Protein AF-A0A8E2B5B9-F1 (afdb_monomer)

Solvent-accessible surface area (backbone atoms only — not comparable to full-atom values): 3379 Å² 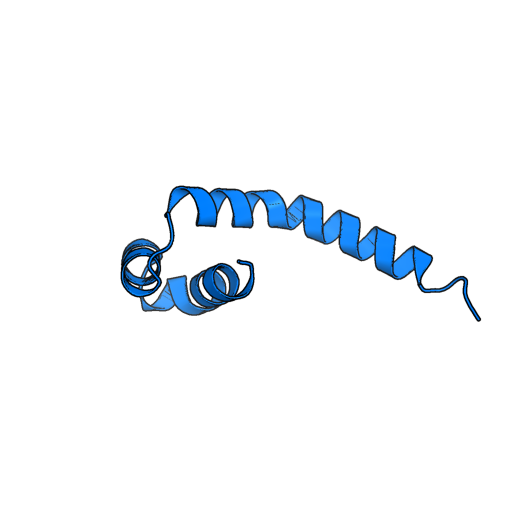total; per-residue (Å²): 124,62,68,64,48,48,53,38,67,76,44,29,89,83,62,36,58,71,55,47,25,62,77,70,74,46,62,65,67,59,46,52,54,53,57,69,43,42,61,63,45,53,56,48,51,58,51,49,61,65,58,68,68,76,80,122

Organism: NCBI:txid2576905

Sequence (56 aa):
MTRSYRFISDHRGAYGVARLCRVLGVRRPGFYEWLAAAP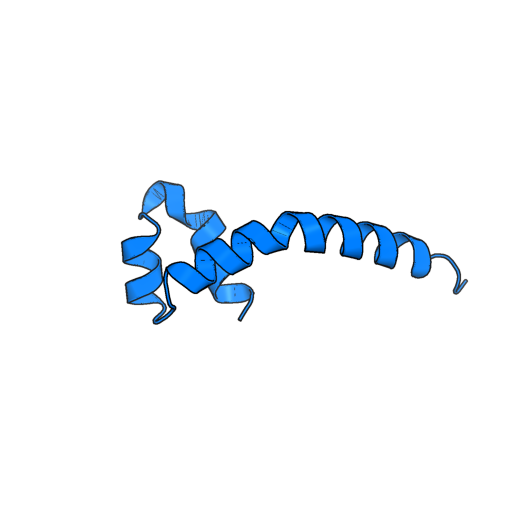ARKERAAAEDRLAGEMA

pLDDT: mean 78.98, std 19.68, range [40.91, 97.31]

Mean predicted aligned error: 9.24 Å

Foldseek 3Di:
DVVLLVVLVVCCVPQNNVVSCVVVVHDPVVSVVVVVCVVVVVVVVVVVVVVVPPPD

Secondary structure (DSSP, 8-state):
-HHHHHHHHHHHHHH-HHHHHHHTT--HHHHHHHHHHHHHHHHHHHHHHHHTTS--

Structure (mmCIF, N/CA/C/O backbone):
data_AF-A0A8E2B5B9-F1
#
_entry.id   AF-A0A8E2B5B9-F1
#
loop_
_atom_site.group_PDB
_atom_site.id
_atom_site.type_symbol
_atom_site.label_atom_id
_atom_site.label_alt_id
_atom_site.label_comp_id
_atom_site.label_asym_id
_atom_site.label_entity_id
_atom_site.label_seq_id
_atom_site.pdbx_PDB_ins_code
_atom_site.Cartn_x
_atom_site.Cartn_y
_atom_site.Cartn_z
_atom_site.occupancy
_atom_site.B_iso_or_equiv
_atom_site.auth_seq_id
_atom_site.auth_comp_id
_atom_site.auth_asym_id
_atom_site.auth_atom_id
_atom_site.pdbx_PDB_model_num
ATOM 1 N N . MET A 1 1 ? 5.636 -10.944 3.599 1.00 60.53 1 MET A N 1
ATOM 2 C CA . MET A 1 1 ? 5.206 -9.533 3.798 1.00 60.53 1 MET A CA 1
ATOM 3 C C . MET A 1 1 ? 4.233 -9.002 2.733 1.00 60.53 1 MET A C 1
ATOM 5 O O . MET A 1 1 ? 3.756 -7.887 2.864 1.00 60.53 1 MET A O 1
ATOM 9 N N . THR A 1 2 ? 3.871 -9.770 1.700 1.00 75.31 2 THR A N 1
ATOM 10 C CA . THR A 1 2 ? 2.935 -9.350 0.634 1.00 75.31 2 THR A CA 1
ATOM 11 C C . THR A 1 2 ? 1.460 -9.362 1.050 1.00 75.31 2 THR A C 1
ATOM 13 O O . THR A 1 2 ? 0.703 -8.520 0.578 1.00 75.31 2 THR A O 1
ATOM 16 N N . ARG A 1 3 ? 1.039 -10.263 1.955 1.00 87.31 3 ARG A N 1
ATOM 17 C CA . ARG A 1 3 ? -0.371 -10.371 2.390 1.00 87.31 3 ARG A CA 1
ATOM 18 C C . ARG A 1 3 ? -0.886 -9.113 3.102 1.00 87.31 3 ARG A C 1
ATOM 20 O O . ARG A 1 3 ? -1.962 -8.640 2.752 1.00 87.31 3 ARG A O 1
ATOM 27 N N . SER A 1 4 ? -0.112 -8.534 4.024 1.00 92.06 4 SER A N 1
ATOM 28 C CA . SER A 1 4 ? -0.517 -7.321 4.754 1.00 92.06 4 SER A CA 1
ATOM 29 C C . SER A 1 4 ? -0.655 -6.112 3.827 1.00 92.06 4 SER A C 1
ATOM 31 O O . SER A 1 4 ? -1.639 -5.385 3.907 1.00 92.06 4 SER A O 1
ATOM 33 N N . TYR A 1 5 ? 0.285 -5.915 2.895 1.00 93.38 5 TYR A N 1
ATOM 34 C CA . TYR A 1 5 ? 0.204 -4.810 1.936 1.00 93.38 5 TYR A CA 1
ATOM 35 C C . TYR A 1 5 ? -0.890 -5.002 0.882 1.00 93.38 5 TYR A C 1
ATOM 37 O O . TYR A 1 5 ? -1.513 -4.017 0.488 1.00 93.38 5 TYR A O 1
ATOM 45 N N . ARG A 1 6 ? -1.200 -6.249 0.497 1.00 91.75 6 ARG A N 1
ATOM 46 C CA . ARG A 1 6 ? -2.362 -6.543 -0.352 1.00 91.75 6 ARG A CA 1
ATOM 47 C C . ARG A 1 6 ? -3.669 -6.167 0.343 1.00 91.75 6 ARG A C 1
ATOM 49 O O . ARG A 1 6 ? -4.430 -5.387 -0.208 1.00 91.75 6 ARG A O 1
ATOM 56 N N . PHE A 1 7 ? -3.860 -6.604 1.587 1.00 94.56 7 PHE A N 1
ATOM 57 C CA . PHE A 1 7 ? -5.022 -6.213 2.390 1.00 94.56 7 PHE A CA 1
ATOM 58 C C . PHE A 1 7 ? -5.143 -4.686 2.524 1.00 94.56 7 PHE A C 1
ATOM 60 O O . PHE A 1 7 ? -6.219 -4.121 2.345 1.00 94.56 7 PHE A O 1
ATOM 67 N N . ILE A 1 8 ? -4.029 -3.988 2.779 1.00 95.44 8 ILE A N 1
ATOM 68 C CA . ILE A 1 8 ? -4.029 -2.518 2.814 1.00 95.44 8 ILE A CA 1
ATOM 69 C C . ILE A 1 8 ? -4.466 -1.947 1.462 1.00 95.44 8 ILE A C 1
ATOM 71 O O . ILE A 1 8 ? -5.257 -1.011 1.435 1.00 95.44 8 ILE A O 1
ATOM 75 N N . SER A 1 9 ? -3.981 -2.491 0.344 1.00 93.94 9 SER A N 1
ATOM 76 C CA . SER A 1 9 ? -4.365 -2.034 -0.994 1.00 93.94 9 SER A CA 1
ATOM 77 C C . SER A 1 9 ? -5.861 -2.186 -1.263 1.00 93.94 9 SER A C 1
ATOM 79 O O . SER A 1 9 ? -6.459 -1.254 -1.795 1.00 93.94 9 SER A O 1
ATOM 81 N N . ASP A 1 10 ? -6.451 -3.308 -0.857 1.00 95.31 10 ASP A N 1
ATOM 82 C CA . ASP A 1 10 ? -7.856 -3.634 -1.119 1.00 95.31 10 ASP A CA 1
ATOM 83 C C . ASP A 1 10 ? -8.804 -2.789 -0.250 1.00 95.31 10 ASP A C 1
ATOM 85 O O . ASP A 1 10 ? -9.865 -2.362 -0.698 1.00 95.31 10 ASP A O 1
ATOM 89 N N . HIS A 1 11 ? -8.396 -2.469 0.983 1.00 96.50 11 HIS A N 1
ATOM 90 C CA . HIS A 1 11 ? -9.256 -1.802 1.964 1.00 96.50 11 HIS A CA 1
ATOM 91 C C . HIS A 1 11 ? -8.916 -0.321 2.224 1.00 96.50 11 HIS A C 1
ATOM 93 O O . HIS A 1 11 ? -9.624 0.354 2.981 1.00 96.50 11 HIS A O 1
ATOM 99 N N . ARG A 1 12 ? -7.864 0.239 1.599 1.00 94.62 12 ARG A N 1
ATOM 100 C CA . ARG A 1 12 ? -7.449 1.645 1.819 1.00 94.62 12 ARG A CA 1
ATOM 101 C C . ARG A 1 12 ? -8.524 2.673 1.481 1.00 94.62 12 ARG A C 1
ATOM 103 O O . ARG A 1 12 ? -8.516 3.732 2.099 1.00 94.62 12 ARG A O 1
ATOM 110 N N . GLY A 1 13 ? -9.418 2.373 0.535 1.00 95.31 13 GLY A N 1
ATOM 111 C CA . GLY A 1 13 ? -10.512 3.269 0.147 1.00 95.31 13 GLY A CA 1
ATOM 112 C C . GLY A 1 13 ? -11.560 3.451 1.248 1.00 95.31 13 GLY A C 1
ATOM 113 O O . GLY A 1 13 ? -12.126 4.528 1.371 1.00 95.31 13 GLY A O 1
ATOM 114 N N . ALA A 1 14 ? -11.762 2.431 2.088 1.00 96.88 14 ALA A N 1
ATOM 115 C CA . ALA A 1 14 ? -12.746 2.461 3.168 1.00 96.88 14 ALA A CA 1
ATOM 116 C C . ALA A 1 14 ? -12.166 2.969 4.500 1.00 96.88 14 ALA A C 1
ATOM 118 O O . ALA A 1 14 ? -12.858 3.641 5.260 1.00 96.88 14 ALA A O 1
ATOM 119 N N . TYR A 1 15 ? -10.899 2.655 4.806 1.00 94.81 15 TYR A N 1
ATOM 120 C CA . TYR A 1 15 ? -10.339 2.883 6.152 1.00 94.81 15 TYR A CA 1
ATOM 121 C C . TYR A 1 15 ? -9.095 3.777 6.203 1.00 94.81 15 TYR A C 1
ATOM 123 O O . TYR A 1 15 ? -8.667 4.160 7.294 1.00 94.81 15 TYR A O 1
ATOM 131 N N . GLY A 1 16 ? -8.503 4.110 5.055 1.00 95.94 16 GLY A N 1
ATOM 132 C CA . GLY A 1 16 ? -7.271 4.888 4.963 1.00 95.94 16 GLY A CA 1
ATOM 133 C C . GLY A 1 16 ? -6.002 4.090 5.297 1.00 95.94 16 GLY A C 1
ATOM 134 O O . GLY A 1 16 ? -5.928 3.319 6.256 1.00 95.94 16 GLY A O 1
ATOM 135 N N . VAL A 1 17 ? -4.939 4.323 4.521 1.00 95.44 17 VAL A N 1
ATOM 136 C CA . VAL A 1 17 ? -3.652 3.604 4.632 1.00 95.44 17 VAL A CA 1
ATOM 137 C C . VAL A 1 17 ? -3.028 3.736 6.025 1.00 95.44 17 VAL A C 1
ATOM 139 O O . VAL A 1 17 ? -2.489 2.767 6.555 1.00 95.44 17 VAL A O 1
ATOM 142 N N . ALA A 1 18 ? -3.108 4.918 6.645 1.00 96.19 18 ALA A N 1
ATOM 143 C CA . ALA A 1 18 ? -2.471 5.177 7.935 1.00 96.19 18 ALA A CA 1
ATOM 144 C C . ALA A 1 18 ? -3.057 4.330 9.074 1.00 96.19 18 ALA A C 1
ATOM 146 O O . ALA A 1 18 ? -2.305 3.780 9.879 1.00 96.19 18 ALA A O 1
ATOM 147 N N . ARG A 1 19 ? -4.389 4.192 9.108 1.00 97.31 19 ARG A N 1
ATOM 148 C CA . ARG A 1 19 ? -5.090 3.354 10.085 1.00 97.31 19 ARG A CA 1
ATOM 149 C C . ARG A 1 19 ? -4.721 1.888 9.892 1.00 97.31 19 ARG A C 1
ATOM 151 O O . ARG A 1 19 ? -4.344 1.226 10.852 1.00 97.31 19 ARG A O 1
ATOM 158 N N . LEU A 1 20 ? -4.769 1.410 8.650 1.00 97.12 20 LEU A N 1
ATOM 159 C CA . LEU A 1 20 ? -4.473 0.015 8.327 1.00 97.12 20 LEU A CA 1
ATOM 160 C C . LEU A 1 20 ? -3.012 -0.350 8.628 1.00 97.12 20 LEU A C 1
ATOM 162 O O . LEU A 1 20 ? -2.754 -1.409 9.189 1.00 97.12 20 LEU A O 1
ATOM 166 N N . CYS A 1 21 ? -2.057 0.545 8.346 1.00 96.06 21 CYS A N 1
ATOM 167 C CA . CYS A 1 21 ? -0.650 0.329 8.697 1.00 96.06 21 CYS A CA 1
ATOM 168 C C . CYS A 1 21 ? -0.443 0.203 10.212 1.00 96.06 21 CYS A C 1
ATOM 170 O O . CYS A 1 21 ? 0.298 -0.672 10.652 1.00 96.06 21 CYS A O 1
ATOM 172 N N . ARG A 1 22 ? -1.124 1.041 11.010 1.00 96.69 22 ARG A N 1
ATOM 173 C CA . ARG A 1 22 ? -1.063 0.981 12.477 1.00 96.69 22 ARG A CA 1
ATOM 174 C C . ARG A 1 22 ? -1.623 -0.339 13.010 1.00 96.69 22 ARG A C 1
ATOM 176 O O . ARG A 1 22 ? -0.968 -0.973 13.824 1.00 96.69 22 ARG A O 1
ATOM 183 N N . VAL A 1 23 ? -2.804 -0.748 12.542 1.00 96.81 23 VAL A N 1
ATOM 184 C CA . VAL A 1 23 ? -3.476 -1.978 13.004 1.00 96.81 23 VAL A CA 1
ATOM 185 C C . VAL A 1 23 ? -2.673 -3.228 12.642 1.00 96.81 23 VAL A C 1
ATOM 187 O O . VAL A 1 23 ? -2.579 -4.149 13.443 1.00 96.81 23 VAL A O 1
ATOM 190 N N . LEU A 1 24 ? -2.060 -3.252 11.459 1.00 95.00 24 LEU A N 1
ATOM 191 C CA . LEU A 1 24 ? -1.285 -4.401 10.982 1.00 95.00 24 LEU A CA 1
ATOM 192 C C . LEU A 1 24 ? 0.186 -4.384 11.422 1.00 95.00 24 LEU A C 1
ATOM 194 O O . LEU A 1 24 ? 0.932 -5.283 11.043 1.00 95.00 24 LEU A O 1
ATOM 198 N N . GLY A 1 25 ? 0.625 -3.363 12.166 1.00 95.94 25 GLY A N 1
ATOM 199 C CA . GLY A 1 25 ? 2.005 -3.249 12.646 1.00 95.94 25 GLY A CA 1
ATOM 200 C C . GLY A 1 25 ? 3.049 -3.089 11.535 1.00 95.94 25 GLY A C 1
ATOM 201 O O . GLY A 1 25 ? 4.200 -3.482 11.708 1.00 95.94 25 GLY A O 1
ATOM 202 N N . VAL A 1 26 ? 2.671 -2.533 10.378 1.00 94.62 26 VAL A N 1
ATOM 203 C CA . VAL A 1 26 ? 3.580 -2.353 9.234 1.00 94.62 26 VAL A CA 1
ATOM 204 C C . VAL A 1 26 ? 3.942 -0.890 9.021 1.00 94.62 26 VAL A C 1
ATOM 206 O O . VAL A 1 26 ? 3.171 0.029 9.300 1.00 94.62 26 VAL A O 1
ATOM 209 N N . ARG A 1 27 ? 5.130 -0.651 8.461 1.00 95.12 27 ARG A N 1
ATOM 210 C CA . ARG A 1 27 ? 5.583 0.707 8.144 1.00 95.12 27 ARG A CA 1
ATOM 211 C C . ARG A 1 27 ? 4.853 1.254 6.914 1.00 95.12 27 ARG A C 1
ATOM 213 O O . ARG A 1 27 ? 4.817 0.594 5.875 1.00 95.12 27 ARG A O 1
ATOM 220 N N . ARG A 1 28 ? 4.357 2.495 7.014 1.00 93.44 28 ARG A N 1
ATOM 221 C CA . ARG A 1 28 ? 3.759 3.254 5.895 1.00 93.44 28 ARG A CA 1
ATOM 222 C C . ARG A 1 28 ? 4.702 3.400 4.691 1.00 93.44 28 ARG A C 1
ATOM 224 O O . ARG A 1 28 ? 4.235 3.127 3.591 1.00 93.44 28 ARG A O 1
ATOM 231 N N . PRO A 1 29 ? 5.990 3.778 4.850 1.00 94.00 29 PRO A N 1
ATOM 232 C CA . PRO A 1 29 ? 6.920 3.842 3.718 1.00 94.00 29 PRO A CA 1
ATOM 233 C C . PRO A 1 29 ? 7.029 2.510 2.968 1.00 94.00 29 PRO A C 1
ATOM 235 O O . PRO A 1 29 ? 6.888 2.486 1.752 1.00 94.00 29 PRO A O 1
ATOM 238 N N . GLY A 1 30 ? 7.103 1.391 3.698 1.00 92.25 30 GLY A N 1
ATOM 239 C CA . GLY A 1 30 ? 7.157 0.052 3.103 1.00 92.25 30 GLY 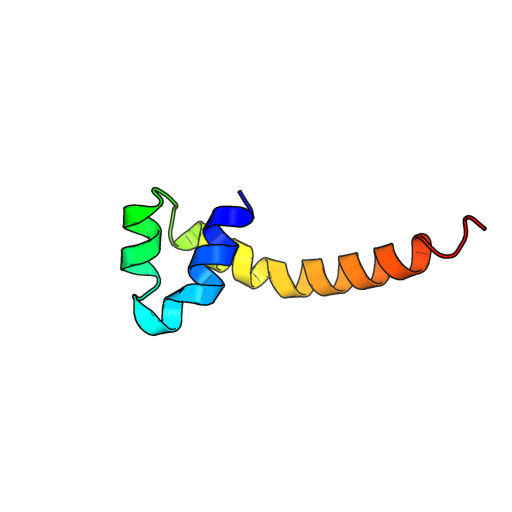A CA 1
ATOM 240 C C . GLY A 1 30 ? 5.916 -0.318 2.280 1.00 92.25 30 GLY A C 1
ATOM 241 O O . GLY A 1 30 ? 6.026 -1.055 1.305 1.00 92.25 30 GLY A O 1
ATOM 242 N N . PHE A 1 31 ? 4.737 0.225 2.610 1.00 92.75 31 PHE A N 1
ATOM 243 C CA . PHE A 1 31 ? 3.542 0.056 1.774 1.00 92.75 31 PHE A CA 1
ATOM 244 C C . PHE A 1 31 ? 3.683 0.772 0.423 1.00 92.75 31 PHE A C 1
ATOM 246 O O . PHE A 1 31 ? 3.325 0.203 -0.606 1.00 92.75 31 PHE A O 1
ATOM 253 N N . TYR A 1 32 ? 4.218 1.996 0.407 1.00 90.88 32 TYR A N 1
ATOM 254 C CA . TYR A 1 32 ? 4.418 2.743 -0.837 1.00 90.88 32 TYR A CA 1
ATOM 255 C C . TYR A 1 32 ? 5.596 2.209 -1.656 1.00 90.88 32 TYR A C 1
ATOM 257 O O . TYR A 1 32 ? 5.484 2.151 -2.873 1.00 90.88 32 TYR A O 1
ATOM 265 N N . GLU A 1 33 ? 6.666 1.729 -1.020 1.00 92.06 33 GLU A N 1
ATOM 266 C CA . GLU A 1 33 ? 7.737 0.969 -1.686 1.00 92.06 33 GLU A CA 1
ATOM 267 C C . GLU A 1 33 ? 7.179 -0.306 -2.328 1.00 92.06 33 GLU A C 1
ATOM 269 O O . GLU A 1 33 ? 7.439 -0.600 -3.493 1.00 92.06 33 GLU A O 1
ATOM 274 N N . TRP A 1 34 ? 6.335 -1.043 -1.598 1.00 90.31 34 TRP A N 1
ATOM 275 C CA . TRP A 1 34 ? 5.649 -2.210 -2.139 1.00 90.31 34 TRP A CA 1
ATOM 276 C C . TRP A 1 34 ? 4.730 -1.841 -3.307 1.00 90.31 34 TRP A C 1
ATOM 278 O O . TRP A 1 34 ? 4.679 -2.592 -4.279 1.00 90.31 34 TRP A O 1
ATOM 288 N N . LEU A 1 35 ? 4.031 -0.706 -3.244 1.00 87.75 35 LEU A N 1
ATOM 289 C CA . LEU A 1 35 ? 3.176 -0.222 -4.328 1.00 87.75 35 LEU A CA 1
ATOM 290 C C . LEU A 1 35 ? 4.003 0.198 -5.555 1.00 87.75 35 LEU A C 1
ATOM 292 O O . LEU A 1 35 ? 3.661 -0.177 -6.671 1.00 87.75 35 LEU A O 1
ATOM 296 N N . ALA A 1 36 ? 5.118 0.900 -5.349 1.00 85.62 36 ALA A N 1
ATOM 297 C CA . ALA A 1 36 ? 6.053 1.322 -6.393 1.00 85.62 36 ALA A CA 1
ATOM 298 C C . ALA A 1 36 ? 6.802 0.145 -7.036 1.00 85.62 36 ALA A C 1
ATOM 300 O O . ALA A 1 36 ? 7.178 0.215 -8.200 1.00 85.62 36 ALA A O 1
ATOM 301 N N . ALA A 1 37 ? 6.967 -0.963 -6.310 1.00 82.56 37 ALA A N 1
ATOM 302 C CA . ALA A 1 37 ? 7.490 -2.218 -6.841 1.00 82.56 37 ALA A CA 1
ATOM 303 C C . ALA A 1 37 ? 6.426 -3.058 -7.579 1.00 82.56 37 ALA A C 1
ATOM 305 O O . ALA A 1 37 ? 6.759 -4.084 -8.171 1.00 82.56 37 ALA A O 1
ATOM 306 N N . ALA A 1 38 ? 5.140 -2.681 -7.546 1.00 72.19 38 ALA A N 1
ATOM 307 C CA . ALA A 1 38 ? 4.077 -3.420 -8.231 1.00 72.19 38 ALA A CA 1
ATOM 308 C C . ALA A 1 38 ? 4.181 -3.407 -9.775 1.00 72.19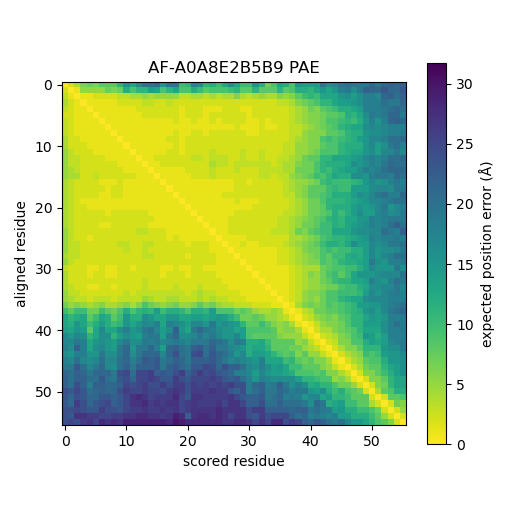 38 ALA A C 1
ATOM 310 O O . ALA A 1 38 ? 3.980 -4.476 -10.348 1.00 72.19 38 ALA A O 1
ATOM 311 N N . PRO A 1 39 ? 4.532 -2.294 -10.454 1.00 64.69 39 PRO A N 1
ATOM 312 C CA . PRO A 1 39 ? 4.817 -2.285 -11.892 1.00 64.69 39 PRO A CA 1
ATOM 313 C C . PRO A 1 39 ? 5.962 -3.237 -12.262 1.00 64.69 39 PRO A C 1
ATOM 315 O O . PRO A 1 39 ? 5.772 -4.126 -13.085 1.00 64.69 39 PRO A O 1
ATOM 318 N N . ALA A 1 40 ? 7.094 -3.150 -11.554 1.00 61.59 40 ALA A N 1
ATOM 319 C CA . ALA A 1 40 ? 8.249 -4.026 -11.772 1.00 61.59 40 ALA A CA 1
ATOM 320 C C . ALA A 1 40 ? 7.939 -5.514 -11.500 1.00 61.59 40 ALA A C 1
ATOM 322 O O . ALA A 1 40 ? 8.513 -6.403 -12.127 1.00 61.59 40 ALA A O 1
ATOM 323 N N . ARG A 1 41 ? 7.004 -5.816 -10.585 1.00 58.34 41 ARG A N 1
ATOM 324 C CA . ARG A 1 41 ? 6.486 -7.182 -10.386 1.00 58.34 41 ARG A CA 1
ATOM 325 C C . ARG A 1 41 ? 5.504 -7.619 -11.472 1.00 58.34 41 ARG A C 1
ATOM 327 O O . ARG A 1 41 ? 5.495 -8.798 -11.796 1.00 58.34 41 ARG A O 1
ATOM 334 N N . LYS A 1 42 ? 4.692 -6.715 -12.030 1.00 56.16 42 LYS A N 1
ATOM 335 C CA . LYS A 1 42 ? 3.796 -7.020 -13.158 1.00 56.16 42 LYS A CA 1
ATOM 336 C C . LYS A 1 42 ? 4.592 -7.383 -14.414 1.00 56.16 42 LYS A C 1
ATOM 338 O O . LYS A 1 42 ? 4.240 -8.346 -15.082 1.00 56.16 42 LYS A O 1
ATOM 343 N N . GLU A 1 43 ? 5.683 -6.669 -14.684 1.00 54.22 43 GLU A N 1
ATOM 344 C CA . GLU A 1 43 ? 6.598 -6.986 -15.791 1.00 54.22 43 GLU A CA 1
ATOM 345 C C . GLU A 1 43 ? 7.343 -8.307 -15.574 1.00 54.22 43 GLU A C 1
ATOM 347 O O . GLU A 1 43 ? 7.424 -9.116 -16.494 1.00 54.22 43 GLU A O 1
ATOM 352 N N . ARG A 1 44 ? 7.824 -8.582 -14.352 1.00 52.72 44 ARG A N 1
ATOM 353 C CA . ARG A 1 44 ? 8.459 -9.876 -14.044 1.00 52.72 44 ARG A CA 1
ATOM 354 C C . ARG A 1 44 ? 7.482 -11.049 -14.081 1.00 52.72 44 ARG A C 1
ATOM 356 O O . ARG A 1 44 ? 7.845 -12.086 -14.611 1.00 52.72 44 ARG A O 1
ATOM 363 N N . ALA A 1 45 ? 6.249 -10.887 -13.603 1.00 52.22 45 ALA A N 1
ATOM 364 C CA . ALA A 1 45 ? 5.231 -11.934 -13.697 1.00 52.22 45 ALA A CA 1
ATOM 365 C C . ALA A 1 45 ? 4.848 -12.239 -15.156 1.00 52.22 45 ALA A C 1
ATOM 367 O O . ALA A 1 45 ? 4.668 -13.398 -15.504 1.00 52.22 45 ALA A O 1
ATOM 368 N N . ALA A 1 46 ? 4.787 -11.224 -16.027 1.00 52.59 46 ALA A N 1
ATOM 369 C CA . ALA A 1 46 ? 4.574 -11.428 -17.462 1.00 52.59 46 ALA A CA 1
ATOM 370 C C . ALA A 1 46 ? 5.773 -12.101 -18.161 1.00 52.59 46 ALA A C 1
ATOM 372 O O . ALA A 1 46 ? 5.600 -12.756 -19.186 1.00 52.59 46 ALA A O 1
ATOM 373 N N . ALA A 1 47 ? 6.986 -11.934 -17.626 1.00 50.84 47 ALA A N 1
ATOM 374 C CA . ALA A 1 47 ? 8.172 -12.647 -18.092 1.00 50.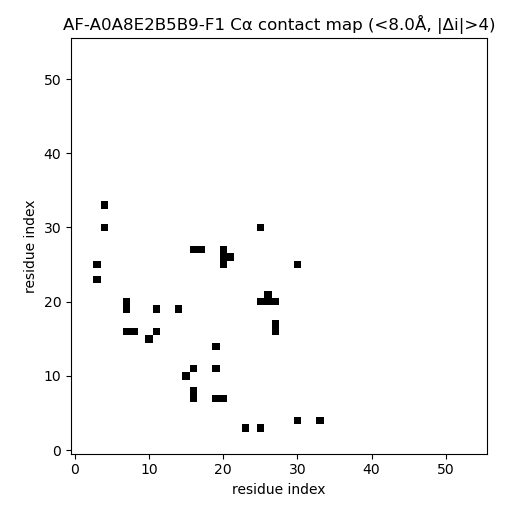84 47 ALA A CA 1
ATOM 375 C C . ALA A 1 47 ? 8.230 -14.095 -17.562 1.00 50.84 47 ALA A C 1
ATOM 377 O O . ALA A 1 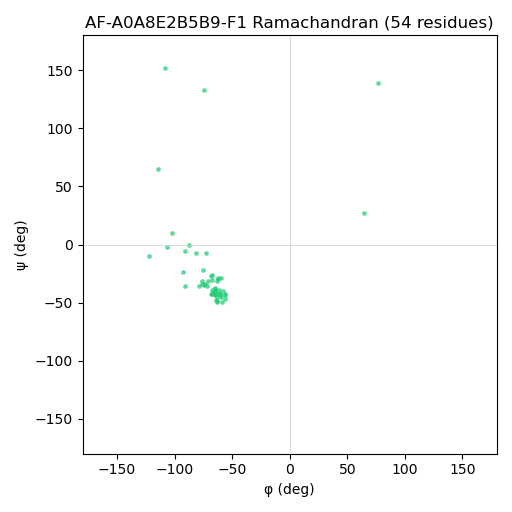47 ? 8.639 -14.982 -18.303 1.00 50.84 47 ALA A O 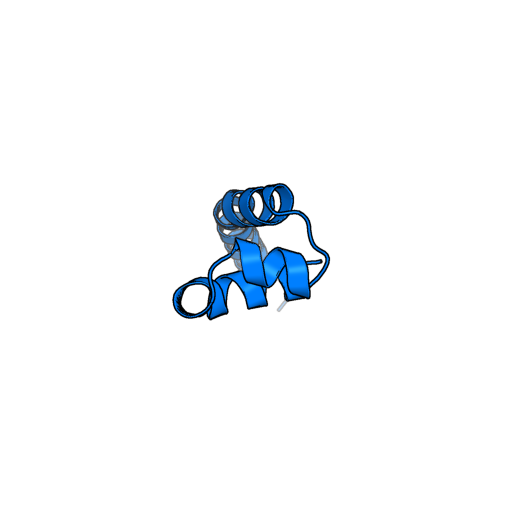1
ATOM 378 N N . GLU A 1 48 ? 7.779 -14.353 -16.329 1.00 50.69 48 GLU A N 1
ATOM 379 C CA . GLU A 1 48 ? 7.690 -15.710 -15.766 1.00 50.69 48 GLU A CA 1
ATOM 380 C C . GLU A 1 48 ? 6.560 -16.546 -16.390 1.00 50.69 48 GLU A C 1
ATOM 382 O O . GLU A 1 48 ? 6.762 -17.731 -16.640 1.00 50.69 48 GLU A O 1
ATOM 387 N N . ASP A 1 49 ? 5.415 -15.946 -16.731 1.00 47.81 49 ASP A N 1
ATOM 388 C CA . ASP A 1 49 ? 4.329 -16.624 -17.467 1.00 47.81 49 ASP A CA 1
ATOM 389 C C . ASP A 1 49 ? 4.774 -17.075 -18.870 1.00 47.81 49 ASP A C 1
ATOM 391 O O . ASP A 1 49 ? 4.375 -18.127 -19.360 1.00 47.81 49 ASP A O 1
ATOM 395 N N . ARG A 1 50 ? 5.697 -16.327 -19.489 1.00 48.62 50 ARG A N 1
ATOM 396 C CA . ARG A 1 50 ? 6.275 -16.684 -20.790 1.00 48.62 50 ARG A CA 1
ATOM 397 C C . ARG A 1 50 ? 7.306 -17.817 -20.706 1.00 48.62 50 ARG A C 1
ATOM 399 O O . ARG A 1 50 ? 7.535 -18.477 -21.710 1.00 48.62 50 ARG A O 1
ATOM 406 N N . LEU A 1 51 ? 7.908 -18.050 -19.535 1.00 50.50 51 LEU A N 1
ATOM 407 C CA . LEU A 1 51 ? 8.898 -19.114 -19.316 1.00 50.50 51 LEU A CA 1
ATOM 408 C C . LEU A 1 51 ? 8.255 -20.421 -18.811 1.00 50.50 51 LEU A C 1
ATOM 410 O O . LEU A 1 51 ? 8.797 -21.500 -19.030 1.00 50.50 51 LEU A O 1
ATOM 414 N N . ALA A 1 52 ? 7.075 -20.356 -18.185 1.00 50.41 52 ALA A N 1
ATOM 415 C CA . ALA A 1 52 ? 6.325 -21.542 -17.757 1.00 50.41 52 ALA A CA 1
ATOM 416 C C . ALA A 1 52 ? 5.664 -22.320 -18.919 1.00 50.41 52 ALA A C 1
ATOM 418 O O . ALA A 1 52 ? 5.134 -23.406 -18.696 1.00 50.41 52 ALA A O 1
ATOM 419 N N . GLY A 1 53 ? 5.700 -21.786 -20.147 1.00 47.62 53 GLY A N 1
ATOM 420 C CA . GLY A 1 53 ? 5.154 -22.420 -21.353 1.00 47.62 53 GLY A CA 1
ATOM 421 C C . GLY A 1 53 ? 6.125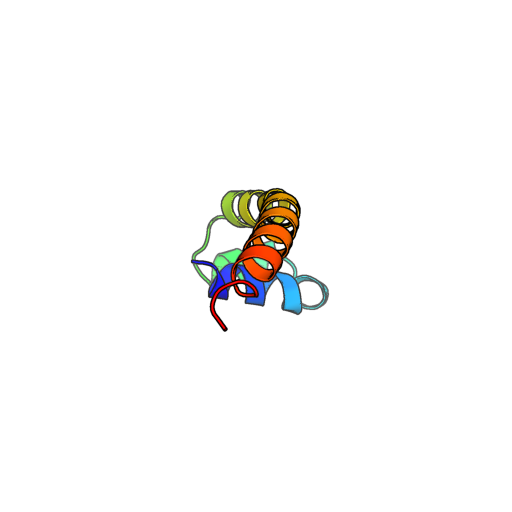 -23.309 -22.143 1.00 47.62 53 GLY A C 1
ATOM 422 O O . GLY A 1 53 ? 5.685 -23.947 -23.092 1.00 47.62 53 GLY A O 1
ATOM 423 N N . GLU A 1 54 ? 7.414 -23.372 -21.786 1.00 49.75 54 GLU A N 1
ATOM 424 C CA . GLU A 1 54 ? 8.427 -24.159 -22.527 1.00 49.75 54 GLU A CA 1
ATOM 425 C C . GLU A 1 54 ? 8.794 -25.500 -21.861 1.00 49.75 54 GLU A C 1
ATOM 427 O O . GLU A 1 54 ? 9.728 -26.175 -22.285 1.00 49.75 54 GLU A O 1
ATOM 432 N N . MET A 1 55 ? 8.051 -25.927 -20.835 1.00 49.69 55 MET A N 1
ATOM 433 C CA . MET A 1 55 ? 8.159 -27.280 -20.273 1.00 49.69 55 MET A CA 1
ATOM 434 C C . MET A 1 55 ? 6.862 -28.069 -20.510 1.00 49.69 55 MET A C 1
ATOM 436 O O . MET A 1 55 ? 6.157 -28.406 -19.559 1.00 49.69 55 MET A O 1
ATOM 440 N N . ALA A 1 56 ? 6.539 -28.336 -21.779 1.00 40.91 56 ALA A N 1
ATOM 441 C CA . ALA A 1 56 ? 5.563 -29.340 -22.210 1.00 40.91 56 ALA A CA 1
ATOM 442 C C . ALA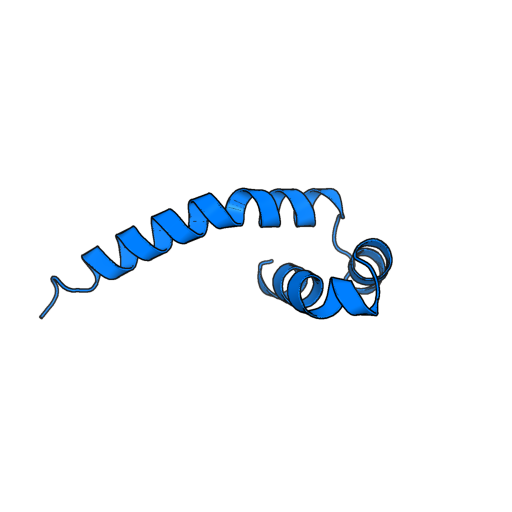 A 1 56 ? 6.111 -30.110 -23.416 1.00 40.91 56 ALA A C 1
ATOM 444 O O . ALA A 1 56 ? 6.662 -29.449 -24.324 1.00 40.91 56 ALA A O 1
#

Nearest PDB structures (foldseek):
  7trv-assembly1_B  TM=6.087E-01  e=4.329E+00  Yersinia pestis CO92
  3fxq-assembly1_A  TM=6.251E-01  e=9.434E+00  Comamonas testosteroni

Radius of gyration: 14.73 Å; Cα contacts (8 Å, |Δi|>4): 19; chains: 1; bounding box: 22×34×36 Å